Protein AF-A0A6B3GL51-F1 (afdb_monomer)

Solvent-accessible surface area (backbone atoms only — not comparable to full-atom values): 4402 Å² total; per-residue (Å²): 61,52,96,84,60,49,70,66,60,51,48,55,55,41,53,53,42,42,73,74,75,41,87,74,79,82,54,80,65,66,54,89,50,67,64,66,54,46,54,53,50,53,51,52,55,50,53,52,49,37,38,76,72,64,75,43,55,67,68,58,50,25,48,44,37,27,72,74,72,63,36,95,65,89

Radius of gyration: 17.56 Å; Cα contacts (8 Å, |Δi|>4): 43; chains: 1; bounding box: 42×13×44 Å

Structure (mmCIF, N/CA/C/O backbone):
data_AF-A0A6B3GL51-F1
#
_entry.id   AF-A0A6B3GL51-F1
#
loop_
_atom_site.group_PDB
_atom_site.id
_atom_site.type_symbol
_atom_site.label_atom_id
_atom_site.label_alt_id
_atom_site.label_comp_id
_atom_site.label_asym_id
_atom_site.label_entity_id
_atom_site.label_seq_id
_atom_s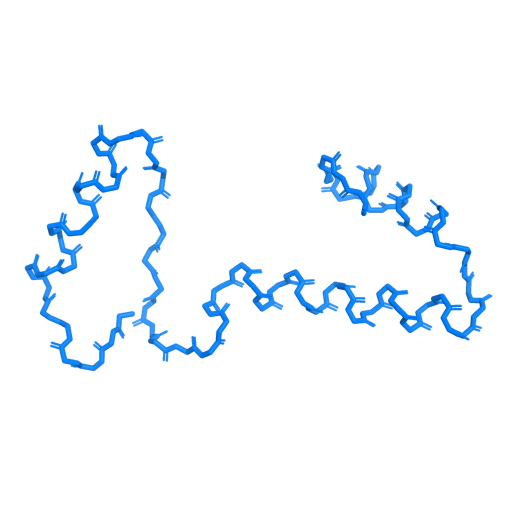ite.pdbx_PDB_ins_code
_atom_site.Cartn_x
_atom_site.Cartn_y
_atom_site.Cartn_z
_atom_site.occupancy
_atom_site.B_iso_or_equiv
_atom_site.auth_seq_id
_atom_site.auth_comp_id
_atom_site.auth_asym_id
_atom_site.auth_atom_id
_atom_site.pdbx_PDB_model_num
ATOM 1 N N . ARG A 1 1 ? -4.361 -4.980 15.747 1.00 87.06 1 ARG A N 1
ATOM 2 C CA . ARG A 1 1 ? -5.007 -4.771 17.046 1.00 87.06 1 ARG A CA 1
ATOM 3 C C . ARG A 1 1 ? -3.892 -4.379 17.983 1.00 87.06 1 ARG A C 1
ATOM 5 O O . ARG A 1 1 ? -2.904 -5.110 18.066 1.00 87.06 1 ARG A O 1
ATOM 12 N N . GLY A 1 2 ? -4.000 -3.193 18.576 1.00 94.00 2 GLY A N 1
ATOM 13 C CA . GLY A 1 2 ? -3.036 -2.730 19.566 1.00 94.00 2 GLY A CA 1
ATOM 14 C C . GLY A 1 2 ? -3.129 -3.573 20.831 1.00 94.00 2 GLY A C 1
ATOM 15 O O . GLY A 1 2 ? -4.153 -4.203 21.092 1.00 94.00 2 GLY A O 1
ATOM 16 N N . TYR A 1 3 ? -2.068 -3.572 21.631 1.00 94.12 3 TYR A N 1
ATOM 17 C CA . TYR A 1 3 ? -2.013 -4.362 22.865 1.00 94.12 3 TYR A CA 1
ATOM 18 C C . TYR A 1 3 ? -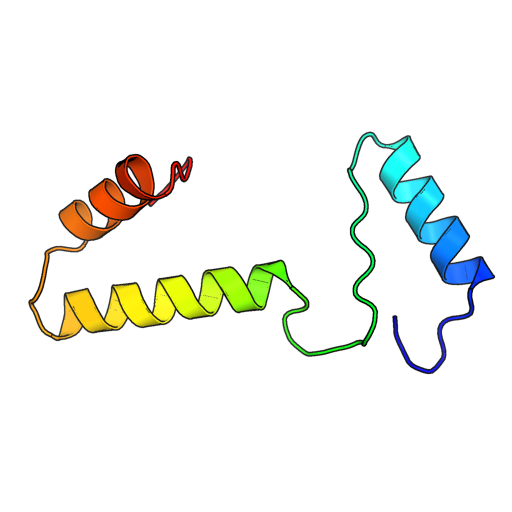3.125 -4.000 23.868 1.00 94.12 3 TYR A C 1
ATOM 20 O O . TYR A 1 3 ? -3.603 -4.861 24.595 1.00 94.12 3 TYR A O 1
ATOM 28 N N . LYS A 1 4 ? -3.554 -2.731 23.891 1.00 97.00 4 LYS A N 1
ATOM 29 C CA . LYS A 1 4 ? -4.585 -2.215 24.810 1.00 97.00 4 LYS A CA 1
ATOM 30 C C . LYS A 1 4 ? -5.990 -2.127 24.198 1.00 97.00 4 LYS A C 1
ATOM 32 O O . LYS A 1 4 ? -6.896 -1.620 24.849 1.00 97.00 4 LYS A O 1
ATOM 37 N N . THR A 1 5 ? -6.180 -2.546 22.949 1.00 96.94 5 THR A N 1
ATOM 38 C CA . THR A 1 5 ? -7.487 -2.455 22.282 1.00 96.94 5 THR A CA 1
ATOM 39 C C . THR A 1 5 ? -8.358 -3.632 22.715 1.00 96.94 5 THR A C 1
ATOM 41 O O . THR A 1 5 ? -7.989 -4.775 22.447 1.00 96.94 5 THR A O 1
ATOM 44 N N . SER A 1 6 ? -9.495 -3.361 23.364 1.00 97.81 6 SER A N 1
ATOM 45 C CA . SER A 1 6 ? -10.459 -4.404 23.736 1.00 97.81 6 SER A CA 1
ATOM 46 C C . SER A 1 6 ? -11.165 -4.977 22.506 1.00 97.81 6 SER A C 1
ATOM 48 O O . SER A 1 6 ? -11.252 -4.322 21.463 1.00 97.81 6 SER A O 1
ATOM 50 N N . ASP A 1 7 ? -11.704 -6.188 22.638 1.00 97.19 7 ASP A N 1
ATOM 51 C CA . ASP A 1 7 ? -12.476 -6.813 21.562 1.00 97.19 7 ASP A CA 1
ATOM 52 C C . ASP A 1 7 ? -13.773 -6.042 21.268 1.00 97.19 7 ASP A C 1
ATOM 54 O O . ASP A 1 7 ? -14.142 -5.909 20.106 1.00 97.19 7 ASP A O 1
ATOM 58 N N . GLU A 1 8 ? -14.398 -5.433 22.283 1.00 98.31 8 GLU A N 1
ATOM 59 C CA . GLU A 1 8 ? -15.552 -4.537 22.109 1.00 98.31 8 GLU A CA 1
ATOM 60 C C . GLU A 1 8 ? -15.193 -3.311 21.258 1.00 98.31 8 GLU A C 1
ATOM 62 O O . GLU A 1 8 ? -15.888 -2.991 20.299 1.00 98.31 8 GLU A O 1
ATOM 67 N N . THR A 1 9 ? -14.054 -2.664 21.535 1.00 98.12 9 THR A N 1
ATOM 68 C CA . THR A 1 9 ? -13.602 -1.505 20.746 1.00 98.12 9 THR A CA 1
ATOM 69 C C . THR A 1 9 ? -13.343 -1.898 19.291 1.00 98.12 9 THR A C 1
ATOM 71 O O . THR A 1 9 ? -13.676 -1.153 18.369 1.00 98.12 9 THR A O 1
ATOM 74 N N . LEU A 1 10 ? -12.742 -3.074 19.076 1.00 97.88 10 LEU A N 1
ATOM 75 C CA . LEU A 1 10 ? -12.507 -3.611 17.738 1.00 97.88 10 LEU A CA 1
ATOM 76 C C . LEU A 1 10 ? -13.825 -3.905 17.008 1.00 97.88 10 LEU A C 1
ATOM 78 O O . LEU A 1 10 ? -13.932 -3.581 15.826 1.00 97.88 10 LEU A O 1
ATOM 82 N N . ALA A 1 11 ? -14.805 -4.495 17.696 1.00 98.12 11 ALA A N 1
ATOM 83 C CA . ALA A 1 11 ? -16.121 -4.785 17.139 1.00 98.12 11 ALA A CA 1
ATOM 84 C C . ALA A 1 11 ? -16.835 -3.497 16.705 1.00 98.12 11 ALA A C 1
ATOM 86 O O . ALA A 1 11 ? -17.198 -3.380 15.538 1.00 98.12 11 ALA A O 1
ATOM 87 N N . THR A 1 12 ? -16.898 -2.482 17.573 1.00 98.50 12 THR A N 1
ATOM 88 C CA . THR A 1 12 ? -17.514 -1.182 17.256 1.00 98.50 12 THR A CA 1
ATOM 89 C C . THR A 1 12 ? -16.855 -0.504 16.052 1.00 98.50 12 THR A C 1
ATOM 91 O O . THR A 1 12 ? -17.535 0.000 15.159 1.00 98.50 12 THR A O 1
ATOM 94 N N . ALA A 1 13 ? -15.518 -0.504 15.983 1.00 98.12 13 ALA A N 1
ATOM 95 C CA . ALA A 1 13 ? -14.797 0.087 14.855 1.00 98.12 13 ALA A CA 1
ATOM 96 C C . ALA A 1 13 ? -15.052 -0.666 13.538 1.00 98.12 13 ALA A C 1
ATOM 98 O O . ALA A 1 13 ? -15.150 -0.050 12.473 1.00 98.12 13 ALA A O 1
ATOM 99 N N . ARG A 1 14 ? -15.162 -1.997 13.611 1.00 98.19 14 ARG A N 1
ATOM 100 C CA . ARG A 1 14 ? -15.481 -2.850 12.466 1.00 98.19 14 ARG A CA 1
ATOM 101 C C . ARG A 1 14 ? -16.897 -2.597 11.961 1.00 98.19 14 ARG A C 1
ATOM 103 O O . ARG A 1 14 ? -17.058 -2.346 10.770 1.00 98.19 14 ARG A O 1
ATOM 110 N N . GLU A 1 15 ? -17.881 -2.612 12.854 1.00 98.44 15 GLU A N 1
ATOM 111 C CA . GLU A 1 15 ? -19.286 -2.348 12.527 1.00 98.44 15 GLU A CA 1
ATOM 112 C C . GLU A 1 15 ? -19.452 -0.975 11.879 1.00 98.44 15 GLU A C 1
ATOM 114 O O . GLU A 1 15 ? -20.113 -0.852 10.850 1.00 98.44 15 GLU A O 1
ATOM 119 N N . PHE A 1 16 ? -18.782 0.049 12.413 1.00 98.56 16 PHE A N 1
ATOM 120 C CA . PHE A 1 16 ? -18.781 1.374 11.804 1.00 98.56 16 PHE A CA 1
ATOM 121 C C . PHE A 1 16 ? -18.248 1.346 10.364 1.00 98.56 16 PHE A C 1
ATOM 123 O O . PHE A 1 16 ? -18.919 1.841 9.457 1.00 98.56 16 PHE A O 1
ATOM 130 N N . ALA A 1 17 ? -17.074 0.751 10.129 1.00 98.31 17 ALA A N 1
ATOM 131 C CA . ALA A 1 17 ? -16.478 0.682 8.793 1.00 98.31 17 ALA A CA 1
ATOM 132 C C . ALA A 1 17 ? -17.377 -0.072 7.795 1.00 98.31 17 ALA A C 1
ATOM 134 O O . ALA A 1 17 ? -17.566 0.377 6.662 1.00 98.31 17 ALA A O 1
ATOM 135 N N . GLU A 1 18 ? -17.963 -1.188 8.226 1.00 98.19 18 GLU A N 1
ATOM 136 C CA . GLU A 1 18 ? -18.881 -1.986 7.411 1.00 98.19 18 GLU A CA 1
ATOM 137 C C . GLU A 1 18 ? -20.193 -1.230 7.132 1.00 98.19 18 GLU A C 1
ATOM 139 O O . GLU A 1 18 ? -20.682 -1.257 6.002 1.00 98.19 18 GLU A O 1
ATOM 144 N N . SER A 1 19 ? -20.707 -0.454 8.096 1.00 98.50 19 SER A N 1
ATOM 145 C CA . SER A 1 19 ? -21.927 0.356 7.931 1.00 98.50 19 SER A CA 1
ATOM 146 C C . SER A 1 19 ? -21.814 1.433 6.845 1.00 98.50 19 SER A C 1
ATOM 148 O O . SER A 1 19 ? -22.811 1.793 6.222 1.00 98.50 19 SER A O 1
ATOM 150 N N . VAL A 1 20 ? -20.598 1.915 6.565 1.00 98.44 20 VAL A N 1
ATOM 151 C CA . VAL A 1 20 ? -20.315 2.897 5.501 1.00 98.44 20 VAL A CA 1
ATOM 152 C C . VAL A 1 20 ? -19.830 2.237 4.202 1.00 98.44 20 VAL A C 1
ATOM 154 O O . VAL A 1 20 ? -19.208 2.880 3.353 1.00 98.44 20 VAL A O 1
ATOM 157 N N . GLY A 1 21 ? -20.099 0.937 4.041 1.00 98.31 21 GLY A N 1
ATOM 158 C CA . GLY A 1 21 ? -19.828 0.177 2.823 1.00 98.31 21 GLY A CA 1
ATOM 159 C C . GLY A 1 21 ? -18.356 -0.174 2.608 1.00 98.31 21 GLY A C 1
ATOM 160 O O . GLY A 1 21 ? -17.947 -0.410 1.471 1.00 98.31 21 GLY A O 1
ATOM 161 N N . LYS A 1 22 ? -17.526 -0.179 3.661 1.00 98.38 22 LYS A N 1
ATOM 162 C CA . LYS A 1 22 ? -16.129 -0.628 3.568 1.00 98.38 22 LYS A CA 1
ATOM 163 C C . LYS A 1 22 ? -16.005 -2.091 3.965 1.00 98.38 22 LYS A C 1
ATOM 165 O O . LYS A 1 22 ? -16.625 -2.552 4.914 1.00 98.38 22 LYS A O 1
ATOM 170 N N . THR A 1 23 ? -15.121 -2.812 3.286 1.00 97.69 23 THR A N 1
ATOM 171 C CA . THR A 1 23 ? -14.685 -4.137 3.733 1.00 97.69 23 THR A CA 1
ATOM 172 C C . THR A 1 23 ? -13.613 -3.969 4.802 1.00 97.69 23 THR A C 1
ATOM 174 O O . THR A 1 23 ? -12.538 -3.431 4.532 1.00 97.69 23 THR A O 1
ATOM 177 N N . CYS A 1 24 ? -13.900 -4.406 6.027 1.00 96.38 24 CYS A N 1
ATOM 178 C CA . CYS A 1 24 ? -12.964 -4.282 7.136 1.00 96.38 24 CYS A CA 1
ATOM 179 C C . CYS A 1 24 ? -11.958 -5.444 7.147 1.00 96.38 24 CYS A C 1
ATOM 181 O O . CYS A 1 24 ? -12.342 -6.614 7.138 1.00 96.38 24 CYS A O 1
ATOM 183 N N . ILE A 1 25 ? -10.662 -5.125 7.215 1.00 96.25 25 ILE A N 1
ATOM 184 C CA . ILE A 1 25 ? -9.585 -6.101 7.417 1.00 96.25 25 ILE A CA 1
ATOM 185 C C . ILE A 1 25 ? -8.984 -5.866 8.800 1.00 96.25 25 ILE A C 1
ATOM 187 O O . ILE A 1 25 ? -8.397 -4.816 9.068 1.00 96.25 25 ILE A O 1
ATOM 191 N N . VAL A 1 26 ? -9.090 -6.864 9.677 1.00 95.88 26 VAL A N 1
ATOM 192 C CA . VAL A 1 26 ? -8.474 -6.806 11.004 1.00 95.88 26 VAL A CA 1
ATOM 193 C C . VAL A 1 26 ? -7.006 -7.202 10.903 1.00 95.88 26 VAL A C 1
ATOM 195 O O . VAL A 1 26 ? -6.660 -8.351 10.641 1.00 95.88 26 VAL A O 1
ATOM 198 N N . VAL A 1 27 ? -6.117 -6.251 11.174 1.00 96.56 27 VAL A N 1
ATOM 199 C CA . VAL A 1 27 ? -4.698 -6.553 11.383 1.00 96.56 27 VAL A CA 1
ATOM 200 C C . VAL A 1 27 ? -4.560 -7.194 12.763 1.00 96.56 27 VAL A C 1
ATOM 202 O O . VAL A 1 27 ? -4.840 -6.533 13.757 1.00 96.56 27 VAL A O 1
ATOM 205 N N . ASN A 1 28 ? -4.133 -8.453 12.874 1.00 94.00 28 ASN A N 1
ATOM 206 C CA . ASN A 1 28 ? -4.129 -9.161 14.169 1.00 94.00 28 ASN A CA 1
ATOM 207 C C . ASN A 1 28 ? -3.108 -8.607 15.173 1.00 94.00 28 ASN A C 1
ATOM 209 O O . ASN A 1 28 ? -3.376 -8.559 16.372 1.00 94.00 28 ASN A O 1
ATOM 213 N N . ARG A 1 29 ? -1.967 -8.108 14.690 1.00 94.06 29 ARG A N 1
ATOM 214 C CA . ARG A 1 29 ? -0.921 -7.484 15.508 1.00 94.06 29 ARG A CA 1
ATOM 215 C C . ARG A 1 29 ? -0.640 -6.081 15.002 1.00 94.06 29 ARG A C 1
ATOM 217 O O . ARG A 1 29 ? -0.423 -5.899 13.812 1.00 94.06 29 ARG A O 1
ATOM 224 N N . ASP A 1 30 ? -0.644 -5.108 15.902 1.00 94.00 30 ASP A N 1
ATOM 225 C CA . ASP A 1 30 ? -0.233 -3.753 15.551 1.00 94.00 30 ASP A CA 1
ATOM 226 C C . ASP A 1 30 ? 1.252 -3.702 15.159 1.00 94.00 30 ASP A C 1
ATOM 228 O O . ASP A 1 30 ? 2.117 -4.208 15.881 1.00 94.00 30 ASP A O 1
ATOM 232 N N . VAL A 1 31 ? 1.518 -3.161 13.972 1.00 94.88 31 VAL A N 1
ATOM 233 C CA . VAL A 1 31 ? 2.834 -3.093 13.330 1.00 94.88 31 VAL A CA 1
ATOM 234 C C . VAL A 1 31 ? 2.889 -1.871 12.418 1.00 94.88 31 VAL A C 1
ATOM 236 O O . VAL A 1 31 ? 1.887 -1.499 11.803 1.00 94.88 31 VAL A O 1
ATOM 239 N N . ALA A 1 32 ? 4.077 -1.282 12.271 1.00 94.75 32 ALA A N 1
ATOM 240 C CA . ALA A 1 32 ? 4.290 -0.181 11.338 1.00 94.75 32 ALA A CA 1
ATOM 241 C C . ALA A 1 32 ? 3.900 -0.588 9.903 1.00 94.75 32 ALA A C 1
ATOM 243 O O . ALA A 1 32 ? 4.320 -1.637 9.409 1.00 94.75 32 ALA A O 1
ATOM 244 N N . GLY A 1 33 ? 3.084 0.243 9.248 1.00 93.69 33 GLY A N 1
ATOM 245 C CA . GLY A 1 33 ? 2.633 0.033 7.868 1.00 93.69 33 GLY A CA 1
ATOM 246 C C . GLY A 1 33 ? 1.537 -1.027 7.678 1.00 93.69 33 GLY A C 1
ATOM 247 O O . GLY A 1 33 ? 1.207 -1.349 6.537 1.00 93.69 33 GLY A O 1
ATOM 248 N N . PHE A 1 34 ? 0.963 -1.576 8.754 1.00 95.69 34 PHE A N 1
ATOM 249 C CA . PHE A 1 34 ? -0.160 -2.521 8.680 1.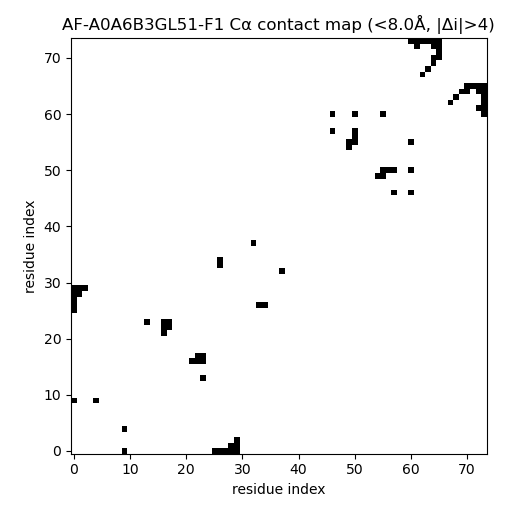00 95.69 34 PHE A CA 1
ATOM 250 C C . PHE A 1 34 ? 0.077 -3.652 7.653 1.00 95.69 34 PHE A C 1
ATOM 252 O O . PHE A 1 34 ? 1.136 -4.278 7.661 1.00 95.69 34 PHE A O 1
ATOM 259 N N . VAL A 1 35 ? -0.908 -3.932 6.792 1.00 95.81 35 VAL A N 1
ATOM 260 C CA . VAL A 1 35 ? -0.813 -4.925 5.711 1.00 95.81 35 VAL A CA 1
ATOM 261 C C . VAL A 1 35 ? -0.527 -4.236 4.377 1.00 95.81 35 VAL A C 1
ATOM 263 O O . VAL A 1 35 ? 0.521 -4.462 3.779 1.00 95.81 35 VAL A O 1
ATOM 266 N N . THR A 1 36 ? -1.433 -3.369 3.916 1.00 95.62 36 THR A N 1
ATOM 267 C CA . THR A 1 36 ? -1.385 -2.804 2.558 1.00 95.62 36 THR A CA 1
ATOM 268 C C . THR A 1 36 ? -0.202 -1.868 2.343 1.00 95.62 36 THR A C 1
ATOM 270 O O . THR A 1 36 ? 0.466 -1.996 1.322 1.00 95.62 36 THR A O 1
ATOM 273 N N . THR A 1 37 ? 0.123 -0.988 3.301 1.00 96.25 37 THR A N 1
ATOM 274 C CA . THR A 1 37 ? 1.276 -0.079 3.170 1.00 96.25 37 THR A CA 1
ATOM 275 C C . THR A 1 37 ? 2.581 -0.862 3.053 1.00 96.25 37 THR A C 1
ATOM 277 O O . THR A 1 37 ? 3.407 -0.540 2.211 1.00 96.25 37 THR A O 1
ATOM 280 N N . ARG A 1 38 ? 2.759 -1.945 3.820 1.00 97.00 38 ARG A N 1
ATOM 281 C CA . ARG A 1 38 ? 3.958 -2.791 3.696 1.00 97.00 38 ARG A CA 1
ATOM 282 C C . ARG A 1 38 ? 4.073 -3.460 2.329 1.00 97.00 38 ARG A C 1
ATOM 284 O O . ARG A 1 38 ? 5.172 -3.506 1.784 1.00 97.00 38 ARG A O 1
ATOM 291 N N . LEU A 1 39 ? 2.964 -3.976 1.797 1.00 96.69 39 LEU A N 1
ATOM 292 C CA . LEU A 1 39 ? 2.943 -4.624 0.484 1.00 96.69 39 LEU A CA 1
ATOM 293 C C . LEU A 1 39 ? 3.277 -3.627 -0.631 1.00 96.69 39 LEU A C 1
ATOM 295 O O . LEU A 1 39 ? 4.181 -3.887 -1.422 1.00 96.69 39 LEU A O 1
ATOM 299 N N . ILE A 1 40 ? 2.613 -2.466 -0.660 1.00 96.19 40 ILE A N 1
ATOM 300 C CA . ILE A 1 40 ? 2.861 -1.471 -1.712 1.00 96.19 40 ILE A CA 1
ATOM 301 C C . ILE A 1 40 ? 4.252 -0.843 -1.591 1.00 96.19 40 ILE A C 1
ATOM 303 O O . ILE A 1 40 ? 4.918 -0.658 -2.602 1.00 96.19 40 ILE A O 1
ATOM 307 N N . SER A 1 41 ? 4.752 -0.584 -0.377 1.00 97.25 41 SER A N 1
ATOM 308 C CA . SER A 1 41 ? 6.112 -0.067 -0.199 1.00 97.25 41 SER A CA 1
ATOM 309 C C . SER A 1 41 ? 7.171 -1.045 -0.704 1.00 97.25 41 SER A C 1
ATOM 311 O O . SER A 1 41 ? 8.139 -0.605 -1.313 1.00 97.25 41 SER A O 1
ATOM 313 N N . ALA A 1 42 ? 6.998 -2.353 -0.490 1.00 97.25 42 ALA A N 1
ATOM 314 C CA . ALA A 1 42 ? 7.927 -3.350 -1.019 1.00 97.25 42 ALA A CA 1
ATOM 315 C C . ALA A 1 42 ? 7.962 -3.332 -2.555 1.00 97.25 42 ALA A C 1
ATOM 317 O O . ALA A 1 42 ? 9.043 -3.345 -3.137 1.00 97.25 42 ALA A O 1
ATOM 318 N N . LEU A 1 43 ? 6.792 -3.235 -3.194 1.00 97.19 43 LEU A N 1
ATOM 319 C CA . LEU A 1 43 ? 6.691 -3.132 -4.648 1.00 97.19 43 LEU A CA 1
ATOM 320 C C . LEU A 1 43 ? 7.356 -1.856 -5.181 1.00 97.19 43 LEU A C 1
ATOM 322 O O . LEU A 1 43 ? 8.166 -1.933 -6.096 1.00 97.19 43 LEU A O 1
ATOM 326 N N . VAL A 1 44 ? 7.055 -0.698 -4.586 1.00 97.38 44 VAL A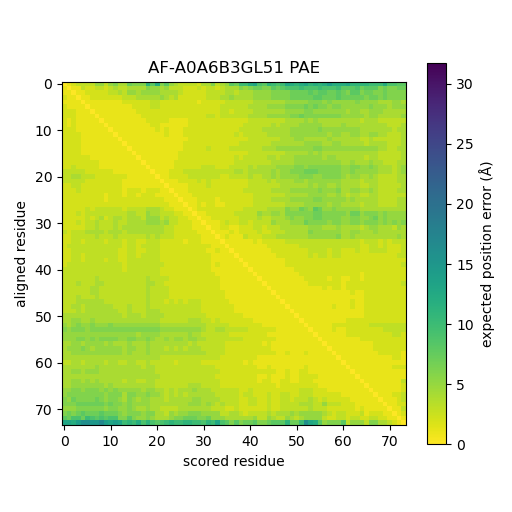 N 1
ATOM 327 C CA . VAL A 1 44 ? 7.607 0.601 -5.012 1.00 97.38 44 VAL A CA 1
ATOM 328 C C . VAL A 1 44 ? 9.125 0.646 -4.846 1.00 97.38 44 VAL A C 1
ATOM 330 O O . VAL A 1 44 ? 9.825 1.156 -5.716 1.00 97.38 44 VAL A O 1
ATOM 333 N N . VAL A 1 45 ? 9.655 0.089 -3.751 1.00 98.44 45 VAL A N 1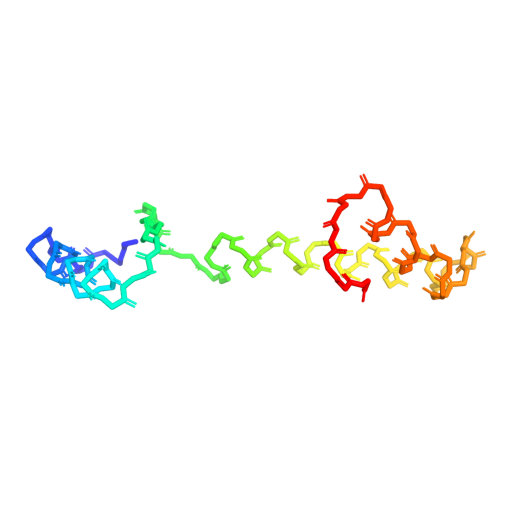
ATOM 334 C CA . VAL A 1 45 ? 11.108 0.003 -3.538 1.00 98.44 45 VAL A CA 1
ATOM 335 C C . VAL A 1 45 ? 11.772 -0.858 -4.611 1.00 98.44 45 VAL A C 1
ATOM 337 O O . VAL A 1 45 ? 12.858 -0.516 -5.071 1.00 98.44 45 VAL A O 1
ATOM 340 N N . GLU A 1 46 ? 11.143 -1.958 -5.021 1.00 98.31 46 GLU A N 1
ATOM 341 C CA . GLU A 1 46 ? 11.692 -2.809 -6.077 1.00 98.31 46 GLU A CA 1
ATOM 342 C C . GLU A 1 46 ? 11.594 -2.152 -7.458 1.00 98.31 46 GLU A C 1
ATOM 344 O O . GLU A 1 46 ? 12.571 -2.144 -8.202 1.00 98.31 46 GLU A O 1
ATOM 349 N N . ALA A 1 47 ? 10.467 -1.509 -7.766 1.00 98.31 47 ALA A N 1
ATOM 350 C CA . ALA A 1 47 ? 10.297 -0.721 -8.985 1.00 98.31 47 ALA A CA 1
ATOM 351 C C . ALA A 1 47 ? 11.381 0.365 -9.113 1.00 98.31 47 ALA A C 1
ATOM 353 O O . A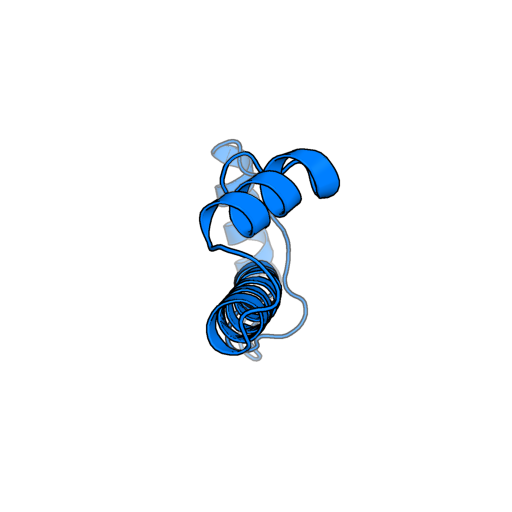LA A 1 47 ? 12.020 0.490 -10.158 1.00 98.31 47 ALA A O 1
ATOM 354 N N . ALA A 1 48 ? 11.660 1.092 -8.026 1.00 98.56 48 ALA A N 1
ATOM 355 C CA . ALA A 1 48 ? 12.709 2.106 -8.001 1.00 98.56 48 ALA A CA 1
ATOM 356 C C . ALA A 1 48 ? 14.100 1.520 -8.293 1.00 98.56 48 ALA A C 1
ATOM 358 O O . ALA A 1 48 ? 14.858 2.106 -9.063 1.00 98.56 48 ALA A O 1
ATOM 359 N N . LYS A 1 49 ? 14.425 0.344 -7.740 1.00 98.75 49 LYS A N 1
ATOM 360 C CA . LYS A 1 49 ? 15.702 -0.340 -8.003 1.00 98.75 49 LYS A CA 1
ATOM 361 C C . LYS A 1 49 ? 15.832 -0.808 -9.449 1.00 98.75 49 LYS A C 1
ATOM 363 O O . LYS A 1 49 ? 16.915 -0.702 -10.022 1.00 98.75 49 LYS A O 1
ATOM 368 N N . LEU A 1 50 ? 14.759 -1.330 -10.045 1.00 98.75 50 LEU A N 1
ATOM 369 C CA . LEU A 1 50 ? 14.754 -1.754 -11.450 1.00 98.75 50 LEU A CA 1
ATOM 370 C C . LEU A 1 50 ? 15.010 -0.570 -12.385 1.00 98.75 50 LEU A C 1
ATOM 372 O O . LEU A 1 50 ? 15.805 -0.684 -13.318 1.00 98.75 50 LEU A O 1
ATOM 376 N N . TYR A 1 51 ? 14.395 0.574 -12.091 1.00 98.69 51 TYR A N 1
ATOM 377 C CA . TYR A 1 51 ? 14.634 1.806 -12.830 1.00 98.69 51 TYR A CA 1
ATOM 378 C C . TYR A 1 51 ? 16.068 2.323 -12.639 1.00 98.69 51 TYR A C 1
ATOM 380 O O . TYR A 1 51 ? 16.770 2.577 -13.615 1.00 98.69 51 TYR A O 1
ATOM 388 N N . GLU A 1 52 ? 16.543 2.419 -11.392 1.00 98.69 52 GLU A N 1
ATOM 389 C CA . GLU A 1 52 ? 17.890 2.914 -11.069 1.00 98.69 52 GLU A CA 1
ATOM 390 C C . GLU A 1 52 ? 19.001 2.048 -11.684 1.00 98.69 52 GLU A C 1
ATOM 392 O O . GLU A 1 52 ? 20.013 2.569 -12.151 1.00 98.69 52 GLU A O 1
ATOM 397 N N . SER A 1 53 ? 18.806 0.729 -11.736 1.00 98.50 53 SER A N 1
ATOM 398 C CA . SER A 1 53 ? 19.749 -0.208 -12.361 1.00 98.50 53 SER A CA 1
ATOM 399 C C . SER A 1 53 ? 19.638 -0.283 -13.888 1.00 98.50 53 SER A C 1
ATOM 401 O O . SER A 1 53 ? 20.407 -1.012 -14.518 1.00 98.50 53 SER A O 1
ATOM 403 N N . GLY A 1 54 ? 18.716 0.471 -14.495 1.00 98.31 54 GLY A N 1
ATOM 404 C CA . GLY A 1 54 ? 18.528 0.528 -15.944 1.00 98.31 54 GLY A CA 1
ATOM 405 C C . GLY A 1 54 ? 17.930 -0.743 -16.550 1.00 98.31 54 GLY A C 1
ATOM 406 O O . GLY A 1 54 ? 18.090 -0.973 -17.746 1.00 98.31 54 GLY A O 1
ATOM 407 N N . VAL A 1 55 ? 17.261 -1.581 -15.749 1.00 98.62 55 VAL A N 1
ATOM 408 C CA . VAL A 1 55 ? 16.636 -2.829 -16.224 1.00 98.62 55 VAL A CA 1
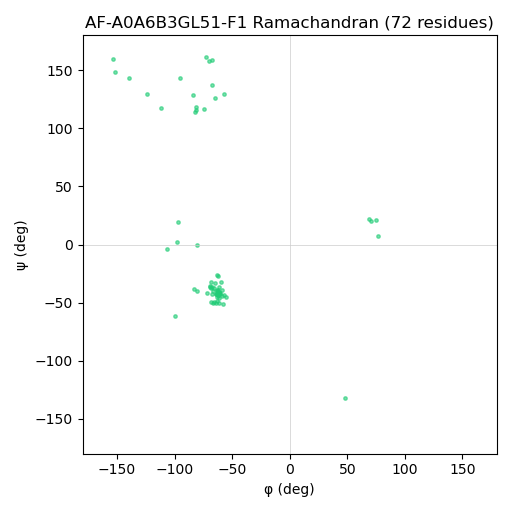ATOM 409 C C . VAL A 1 55 ? 15.428 -2.539 -17.117 1.00 98.62 55 VAL A C 1
ATOM 411 O O . 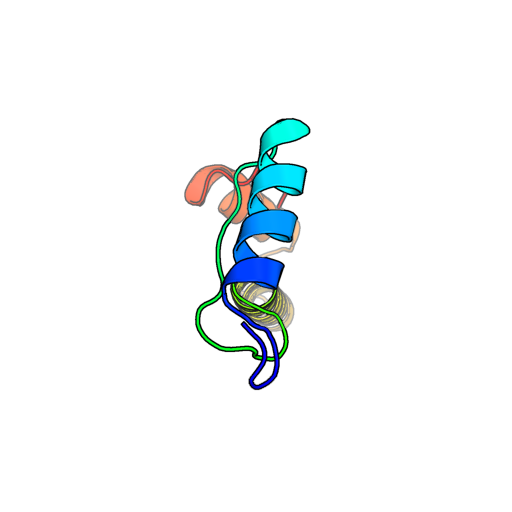VAL A 1 55 ? 15.202 -3.255 -18.091 1.00 98.62 55 VAL A O 1
ATOM 414 N N . ALA A 1 56 ? 14.663 -1.496 -16.799 1.00 98.31 56 ALA A N 1
ATOM 415 C CA . ALA A 1 56 ? 13.510 -1.043 -17.572 1.00 98.31 56 ALA A CA 1
ATOM 416 C C . ALA A 1 56 ? 13.271 0.459 -17.352 1.00 98.31 56 ALA A C 1
ATOM 418 O O . ALA A 1 56 ? 13.719 1.022 -16.349 1.00 98.31 56 ALA A O 1
ATOM 419 N N . THR A 1 57 ? 12.557 1.114 -18.274 1.00 98.62 57 THR A N 1
ATOM 420 C CA . THR A 1 57 ? 12.102 2.495 -18.052 1.00 98.62 57 THR A CA 1
ATOM 421 C C . THR A 1 57 ? 10.967 2.523 -17.030 1.00 98.62 57 THR A C 1
ATOM 423 O O . THR A 1 57 ? 10.318 1.505 -16.776 1.00 98.62 57 THR A O 1
ATOM 426 N N . ALA A 1 58 ? 10.705 3.691 -16.441 1.00 98.06 58 ALA A N 1
ATOM 427 C CA . ALA A 1 58 ? 9.594 3.850 -15.507 1.00 98.06 58 ALA A CA 1
ATOM 428 C C . ALA A 1 58 ? 8.248 3.509 -16.175 1.00 98.06 58 ALA A C 1
ATOM 430 O O . ALA A 1 58 ? 7.416 2.831 -15.583 1.00 98.06 58 ALA A O 1
ATOM 431 N N . GLU A 1 59 ? 8.067 3.897 -17.440 1.00 98.38 59 GLU A N 1
ATOM 432 C CA . GLU A 1 59 ? 6.848 3.634 -18.207 1.00 98.38 59 GLU A CA 1
ATOM 433 C C . GLU A 1 59 ? 6.611 2.134 -18.425 1.00 98.38 59 GLU A C 1
ATOM 435 O O . GLU A 1 59 ? 5.484 1.661 -18.271 1.00 98.38 59 GLU A O 1
ATOM 440 N N . ASP A 1 60 ? 7.660 1.373 -18.749 1.00 98.56 60 ASP A N 1
ATOM 441 C CA . ASP A 1 60 ? 7.548 -0.076 -18.939 1.00 98.56 60 ASP A CA 1
ATOM 442 C C . ASP A 1 60 ? 7.274 -0.802 -17.613 1.00 98.56 60 ASP A C 1
ATOM 444 O O . ASP A 1 60 ? 6.498 -1.762 -17.581 1.00 98.56 60 ASP A O 1
ATOM 448 N N . ILE A 1 61 ? 7.846 -0.321 -16.502 1.00 98.56 61 ILE A N 1
ATOM 449 C CA . ILE A 1 61 ? 7.552 -0.832 -15.155 1.00 98.56 61 ILE A CA 1
ATOM 450 C C . ILE A 1 61 ? 6.078 -0.585 -14.800 1.00 98.56 61 ILE A C 1
ATOM 452 O O . ILE A 1 61 ? 5.390 -1.509 -14.359 1.00 98.56 61 ILE A O 1
ATOM 456 N N . ASP A 1 62 ? 5.555 0.614 -15.061 1.00 98.19 62 ASP A N 1
ATOM 457 C CA . ASP A 1 62 ? 4.146 0.944 -14.831 1.00 98.19 62 ASP A CA 1
ATOM 458 C C . ASP A 1 62 ? 3.208 0.071 -15.679 1.00 98.19 62 ASP A C 1
ATOM 460 O O . ASP A 1 62 ? 2.169 -0.398 -15.199 1.00 98.19 62 ASP A O 1
ATOM 464 N N . ILE A 1 63 ? 3.555 -0.162 -16.950 1.00 98.25 63 ILE A N 1
ATOM 465 C CA . ILE A 1 63 ? 2.803 -1.054 -17.844 1.00 98.25 63 ILE A CA 1
ATOM 466 C C . ILE A 1 63 ? 2.812 -2.481 -17.291 1.00 98.25 63 ILE A C 1
ATOM 468 O O . ILE A 1 63 ? 1.757 -3.121 -17.250 1.00 98.25 63 ILE A O 1
ATOM 472 N N . ALA A 1 64 ? 3.961 -2.969 -16.815 1.00 97.88 64 ALA A N 1
ATOM 473 C CA . ALA A 1 64 ? 4.071 -4.284 -16.195 1.00 97.88 64 ALA A CA 1
ATOM 474 C C . ALA A 1 64 ? 3.197 -4.395 -14.934 1.00 97.88 64 ALA A C 1
ATOM 476 O O . ALA A 1 64 ? 2.487 -5.389 -14.773 1.00 97.88 64 ALA A O 1
ATOM 477 N N . CYS A 1 65 ? 3.160 -3.366 -14.083 1.00 97.81 65 CYS A N 1
ATOM 478 C CA . CYS A 1 65 ? 2.288 -3.329 -12.908 1.00 97.81 65 CYS A CA 1
ATOM 479 C C . CYS A 1 65 ? 0.797 -3.378 -13.281 1.00 97.81 65 CYS A C 1
ATOM 481 O O . CYS A 1 65 ? 0.024 -4.130 -12.677 1.00 97.81 65 CYS A O 1
ATOM 483 N N . LYS A 1 66 ? 0.385 -2.623 -14.306 1.00 97.75 66 LYS A N 1
ATOM 484 C CA . LYS A 1 66 ? -1.009 -2.587 -14.774 1.00 97.75 66 LYS A CA 1
ATOM 485 C C . LYS A 1 66 ? -1.441 -3.900 -15.422 1.00 97.75 66 LYS A C 1
ATOM 487 O O . LYS A 1 66 ? -2.488 -4.437 -15.073 1.00 97.75 66 LYS A O 1
ATOM 492 N N . LEU A 1 67 ? -0.652 -4.427 -16.359 1.00 97.38 67 LEU A N 1
ATOM 493 C CA . LEU A 1 67 ? -1.025 -5.609 -17.144 1.00 97.38 67 LEU A CA 1
ATOM 494 C C . LEU A 1 67 ? -0.728 -6.924 -16.417 1.00 97.38 67 LEU A C 1
ATOM 496 O O . LEU A 1 67 ? -1.510 -7.865 -16.516 1.00 97.38 67 LEU A O 1
ATOM 500 N N . GLY A 1 68 ? 0.388 -6.994 -15.689 1.00 96.62 68 GLY A N 1
ATOM 501 C CA . GLY A 1 68 ? 0.842 -8.204 -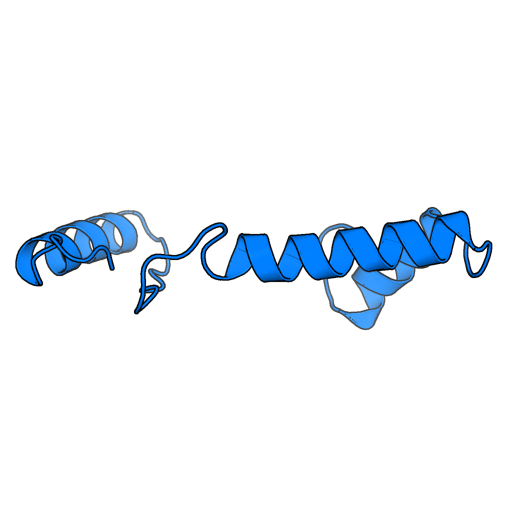15.003 1.00 96.62 68 GLY A CA 1
ATOM 502 C C . GLY A 1 68 ? 0.142 -8.446 -13.667 1.00 96.62 68 GLY A C 1
ATOM 503 O O . GLY A 1 68 ? -0.214 -9.583 -13.366 1.00 96.62 68 GLY A O 1
ATOM 504 N N . PHE A 1 69 ? -0.090 -7.389 -12.880 1.00 94.88 69 PHE A N 1
ATOM 505 C CA . PHE A 1 69 ? -0.728 -7.496 -11.559 1.00 94.88 69 PHE A CA 1
ATOM 506 C C . PHE A 1 69 ? -2.168 -6.977 -11.525 1.00 94.88 69 PHE A C 1
ATOM 508 O O . PHE A 1 69 ? -2.837 -7.091 -10.499 1.00 94.88 69 PHE A O 1
ATOM 515 N N . GLY A 1 70 ? -2.665 -6.417 -12.631 1.00 96.12 70 GLY A N 1
ATOM 516 C CA . GLY A 1 70 ? -4.020 -5.872 -12.700 1.00 96.12 70 GLY A CA 1
ATOM 517 C C . GLY A 1 70 ? -4.204 -4.609 -11.859 1.00 96.12 70 GLY A C 1
ATOM 518 O O . GLY A 1 70 ? -5.327 -4.301 -11.455 1.00 96.12 70 GLY A O 1
ATOM 519 N N . HIS A 1 71 ? -3.126 -3.884 -11.544 1.00 96.12 71 HIS A N 1
ATOM 520 C CA . HIS A 1 71 ? -3.253 -2.630 -10.815 1.00 96.12 71 HIS A CA 1
ATOM 521 C C . HIS A 1 71 ? -3.952 -1.575 -11.674 1.00 96.12 71 HIS A C 1
ATOM 523 O O . HIS A 1 71 ? -3.642 -1.396 -12.850 1.00 96.12 71 HIS A O 1
ATOM 529 N N . ALA A 1 72 ? -4.870 -0.822 -11.066 1.00 94.12 72 ALA A N 1
ATOM 530 C CA . ALA A 1 72 ? -5.531 0.293 -11.745 1.00 94.12 72 ALA A CA 1
ATOM 531 C C . ALA A 1 72 ? -4.537 1.400 -12.151 1.00 94.12 72 ALA A C 1
ATOM 533 O O . ALA A 1 72 ? -4.779 2.141 -13.102 1.00 94.12 72 ALA A O 1
ATOM 534 N N . MET A 1 73 ? -3.421 1.506 -11.426 1.00 92.06 73 MET A N 1
ATOM 535 C CA . MET A 1 73 ? -2.345 2.458 -11.661 1.00 92.06 73 MET A CA 1
ATOM 536 C C . MET A 1 73 ? -0.997 1.760 -11.452 1.00 92.06 73 MET A C 1
ATOM 538 O O . MET A 1 73 ? -0.893 0.874 -10.604 1.00 92.06 73 MET A O 1
ATOM 542 N N . GLY A 1 74 ? -0.027 2.139 -12.283 1.00 77.50 74 GLY A N 1
ATOM 543 C CA . GLY A 1 74 ? 1.369 1.713 -12.192 1.00 77.50 74 GLY A CA 1
ATOM 544 C C . GLY A 1 74 ? 2.093 2.614 -11.215 1.00 77.50 74 GLY A C 1
ATOM 545 O O . GLY A 1 74 ? 1.709 3.808 -11.184 1.00 77.50 74 GLY A O 1
#

Foldseek 3Di:
DEPPQDPVNVVVVCCVCVVVPHDDDDQPYDDPLGPPRVVVVVLVVVLVVCCVVVVDPNVVSQVCCCPVVVDPTD

Secondary structure (DSSP, 8-state):
--TT--HHHHHHHHHHHHHTT------SS--TTTTHHHHHHHHHHHHHHHHHTTSS-HHHHHHHHHHHH--S--

Sequence (74 aa):
RGYKTSDETLATAREFAESVGKTCIVVNRDVAGFVTTRLISALVVEAAKLYESGVATAEDIDIACKLGFGHAMG

pLDDT: mean 96.73, std 2.98, range [77.5, 98.75]

Nearest PDB structures (foldseek):
  9jhy-assembly1_C  TM=9.494E-01  e=4.015E-04  Faecalibacterium duncaniae
  4om8-assembly1_A  TM=9.392E-01  e=7.771E-04  Mesorhizobium japonicum MAFF 303099
  6hrd-assembly2_C  TM=8.875E-01  e=2.236E-03  Mycobacterium tuberculosis H37Rv
  3f3s-assembly1_A  TM=9.615E-01  e=4.327E-03  Homo sapiens
  3ado-assembly1_A  TM=9.292E-01  e=1.732E-02  Oryctolagus cuniculus

Mean predicted aligned error: 3.02 Å